Protein AF-A0A0F8XPA6-F1 (afdb_monomer_lite)

Organism: NCBI:txid412755

Secondary structure (DSSP, 8-state):
------------EEEEPTTS-EEEE--PPTT--HHHHHHHTT----SEEEE----SS---GGGHHHHHHIIIIIIHHHHHHHTEEEE----SSHHHHHHHHHHHHHHTT--

Foldseek 3Di:
DDPPPPPQPQPWDWDQDPVRDIAIDGDGPPPPDVVVVCVVRVNDDAPEEAEDDDDQDDDDPVCLVVLLCCLQPPVLVVCVVGSYYYDYPPDCGDSNVSNVVSNVVNPPPDD

pLDDT: mean 85.31, std 16.7, range [32.28, 95.81]

InterPro domains:
  IPR041482 LSDAT, prokaryote [PF18171] (48-101)

Structure (mmCIF, N/CA/C/O backbone):
data_AF-A0A0F8XPA6-F1
#
_entry.id   AF-A0A0F8XPA6-F1
#
loop_
_atom_site.group_PDB
_atom_site.id
_atom_site.type_symbol
_atom_site.label_atom_id
_atom_site.label_alt_id
_atom_site.label_comp_id
_atom_site.label_asym_id
_atom_site.label_entity_id
_atom_site.label_seq_id
_atom_site.pdbx_PDB_ins_code
_atom_site.Cartn_x
_atom_site.Cartn_y
_atom_site.Cartn_z
_atom_site.occupancy
_atom_site.B_iso_or_equiv
_atom_site.auth_seq_id
_atom_site.auth_comp_id
_atom_site.auth_asym_id
_atom_site.auth_atom_id
_atom_site.pdbx_PDB_model_num
ATOM 1 N N . MET A 1 1 ? 5.649 -26.565 -27.516 1.00 38.09 1 MET A N 1
ATOM 2 C CA . MET A 1 1 ? 6.647 -25.493 -27.340 1.00 38.09 1 MET A CA 1
ATOM 3 C C . MET A 1 1 ? 6.609 -25.105 -25.876 1.00 38.09 1 MET A C 1
ATOM 5 O O . MET A 1 1 ? 5.741 -24.343 -25.472 1.00 38.09 1 MET A O 1
ATOM 9 N N . GLU A 1 2 ? 7.442 -25.759 -25.072 1.00 32.28 2 GLU A N 1
ATOM 10 C CA . GLU A 1 2 ? 7.604 -25.443 -23.654 1.00 32.28 2 GLU A CA 1
ATOM 11 C C . GLU A 1 2 ? 8.263 -24.070 -23.551 1.00 32.28 2 GLU A C 1
ATOM 13 O O . GLU A 1 2 ? 9.387 -23.874 -24.010 1.00 32.28 2 GLU A O 1
ATOM 18 N N . ILE A 1 3 ? 7.537 -23.097 -23.003 1.00 34.44 3 ILE A N 1
ATOM 19 C CA . ILE A 1 3 ? 8.136 -21.823 -22.623 1.00 34.44 3 ILE A CA 1
ATOM 20 C C . ILE A 1 3 ? 8.861 -22.101 -21.316 1.00 34.44 3 ILE A C 1
ATOM 22 O O . ILE A 1 3 ? 8.253 -22.155 -20.248 1.00 34.44 3 ILE A O 1
ATOM 26 N N . GLN A 1 4 ? 10.163 -22.328 -21.426 1.00 33.44 4 GLN A N 1
ATOM 27 C CA . GLN A 1 4 ? 11.055 -22.376 -20.287 1.00 33.44 4 GLN A CA 1
ATOM 28 C C . GLN A 1 4 ? 11.044 -20.984 -19.652 1.00 33.44 4 GLN A C 1
ATOM 30 O O . GLN A 1 4 ? 11.646 -20.042 -20.167 1.00 33.44 4 GLN A O 1
ATOM 35 N N . LEU A 1 5 ? 10.270 -20.838 -18.575 1.00 44.59 5 LEU A N 1
ATOM 36 C CA . LEU A 1 5 ? 10.316 -19.674 -17.702 1.00 44.59 5 LEU A CA 1
ATOM 37 C C . LEU A 1 5 ? 11.714 -19.679 -17.092 1.00 44.59 5 LEU A C 1
ATOM 39 O O . LEU A 1 5 ? 11.980 -20.420 -16.149 1.00 44.59 5 LEU A O 1
ATOM 43 N N . ALA A 1 6 ? 12.626 -18.932 -17.711 1.00 38.62 6 ALA A N 1
ATOM 44 C CA . ALA A 1 6 ? 13.942 -18.678 -17.162 1.00 38.62 6 ALA A CA 1
ATOM 45 C C . ALA A 1 6 ? 13.786 -18.250 -15.699 1.00 38.62 6 ALA A C 1
ATOM 47 O O . ALA A 1 6 ? 12.837 -17.533 -15.369 1.00 38.62 6 ALA A O 1
ATOM 48 N N . ASP A 1 7 ? 14.710 -18.688 -14.843 1.00 45.22 7 ASP A N 1
ATOM 49 C CA . ASP A 1 7 ? 14.837 -18.212 -13.470 1.00 45.22 7 ASP A CA 1
ATOM 50 C C . ASP A 1 7 ? 14.935 -16.683 -13.480 1.00 45.22 7 ASP A C 1
ATOM 52 O O . ASP A 1 7 ? 16.006 -16.086 -13.614 1.00 45.22 7 ASP A O 1
ATOM 56 N N . HIS A 1 8 ? 13.787 -16.017 -13.372 1.00 49.16 8 HIS A N 1
ATOM 57 C CA . HIS A 1 8 ? 13.697 -14.576 -13.253 1.00 49.16 8 HIS A CA 1
ATOM 58 C C . HIS A 1 8 ? 14.040 -14.221 -11.813 1.00 49.16 8 HIS A C 1
ATOM 60 O O . HIS A 1 8 ? 13.186 -13.779 -11.045 1.00 49.16 8 HIS A O 1
ATOM 66 N N . ASN A 1 9 ? 15.312 -14.389 -11.450 1.00 50.00 9 ASN A N 1
ATOM 67 C CA . ASN A 1 9 ? 15.882 -13.835 -10.232 1.00 50.00 9 ASN A CA 1
ATOM 68 C C . ASN A 1 9 ? 15.994 -12.303 -10.379 1.00 50.00 9 ASN A C 1
ATOM 70 O O . ASN A 1 9 ? 17.071 -11.716 -10.418 1.00 50.00 9 ASN A O 1
ATOM 74 N N . SER A 1 10 ? 14.841 -11.649 -10.525 1.00 55.81 10 SER A N 1
ATOM 75 C CA . SER A 1 10 ? 14.671 -10.220 -10.308 1.00 55.81 10 SER A CA 1
ATOM 76 C C . SER A 1 10 ? 14.716 -10.056 -8.797 1.00 55.81 10 SER A C 1
ATOM 78 O O . SER A 1 10 ? 13.789 -10.482 -8.121 1.00 55.81 10 SER A O 1
ATOM 80 N N . MET A 1 11 ? 15.838 -9.562 -8.275 1.00 70.62 11 MET A N 1
ATOM 81 C CA . MET A 1 11 ? 16.235 -9.588 -6.859 1.00 70.62 11 MET A CA 1
ATOM 82 C C . MET A 1 11 ? 15.115 -9.153 -5.893 1.00 70.62 11 MET A C 1
ATOM 84 O O . MET A 1 11 ? 15.052 -7.987 -5.498 1.00 70.62 11 MET A O 1
ATOM 88 N N . LYS A 1 12 ? 14.247 -10.088 -5.488 1.00 88.25 12 LYS A N 1
ATOM 89 C CA . LYS A 1 12 ? 13.270 -9.885 -4.419 1.00 88.25 12 LYS A CA 1
ATOM 90 C C . LYS A 1 12 ? 14.048 -9.648 -3.133 1.00 88.25 12 LYS A C 1
ATOM 92 O O . LYS A 1 12 ? 14.878 -10.466 -2.739 1.00 88.25 12 LYS A O 1
ATOM 97 N N . LYS A 1 13 ? 13.801 -8.519 -2.482 1.00 93.31 13 LYS A N 1
ATOM 98 C CA . LYS A 1 13 ? 14.424 -8.153 -1.209 1.00 93.31 13 LYS A CA 1
ATOM 99 C C . LYS A 1 13 ? 13.353 -8.015 -0.147 1.00 93.31 13 LYS A C 1
ATOM 101 O O . LYS A 1 13 ? 12.263 -7.527 -0.423 1.00 93.31 13 LYS A O 1
ATOM 106 N N . ASN A 1 14 ? 13.690 -8.400 1.075 1.00 94.69 14 ASN A N 1
ATOM 107 C CA . ASN A 1 14 ? 12.861 -8.099 2.230 1.00 94.69 14 ASN A CA 1
ATOM 108 C C . ASN A 1 14 ? 13.365 -6.811 2.879 1.00 94.69 14 ASN A C 1
ATOM 110 O O . ASN A 1 14 ? 14.561 -6.669 3.133 1.00 94.69 14 ASN A O 1
ATOM 114 N N . ILE A 1 15 ? 12.448 -5.896 3.160 1.00 95.06 15 ILE A N 1
ATOM 115 C CA . ILE A 1 15 ? 12.687 -4.707 3.974 1.00 95.06 15 ILE A CA 1
ATOM 116 C C . ILE A 1 15 ? 12.189 -5.035 5.379 1.00 95.06 15 ILE A C 1
ATOM 118 O O . ILE A 1 15 ? 11.039 -5.439 5.538 1.00 95.06 15 ILE A O 1
ATOM 122 N N . LEU A 1 16 ? 13.054 -4.893 6.382 1.00 95.81 16 LEU A N 1
ATOM 123 C CA . LEU A 1 16 ? 12.686 -4.971 7.795 1.00 95.81 16 LEU A CA 1
ATOM 124 C C . LEU A 1 16 ? 12.653 -3.551 8.355 1.00 95.81 16 LEU A C 1
ATOM 126 O O . LEU A 1 16 ? 13.653 -2.837 8.292 1.00 95.81 16 LEU A O 1
ATOM 130 N N . PHE A 1 17 ? 11.509 -3.149 8.893 1.00 92.31 17 PHE A N 1
ATOM 131 C CA . PHE A 1 17 ? 11.346 -1.858 9.548 1.00 92.31 17 PHE A CA 1
ATOM 132 C C . PHE A 1 17 ? 11.731 -1.948 11.027 1.00 92.31 17 PHE A C 1
ATOM 134 O O . PHE A 1 17 ? 11.707 -3.020 11.633 1.00 92.31 17 PHE A O 1
ATOM 141 N N . SER A 1 18 ? 12.062 -0.806 11.634 1.00 93.19 18 SER A N 1
ATOM 142 C CA . SER A 1 18 ? 12.458 -0.721 13.049 1.00 93.19 18 SER A CA 1
ATOM 143 C C . SER A 1 18 ? 11.370 -1.184 14.025 1.00 93.19 18 SER A C 1
ATOM 145 O O . SER A 1 18 ? 11.687 -1.596 15.135 1.00 93.19 18 SER A O 1
ATOM 147 N N . ASN A 1 19 ? 10.100 -1.161 13.611 1.00 87.00 19 ASN A N 1
ATOM 148 C CA . ASN A 1 19 ? 8.960 -1.679 14.373 1.00 87.00 19 ASN A CA 1
ATOM 149 C C . ASN A 1 19 ? 8.717 -3.189 14.174 1.00 87.00 19 ASN A C 1
ATOM 151 O O . ASN A 1 19 ? 7.695 -3.701 14.615 1.00 87.00 19 ASN A O 1
ATOM 155 N N . GLY A 1 20 ? 9.618 -3.900 13.489 1.00 92.12 20 GLY A N 1
ATOM 156 C CA . GLY A 1 20 ? 9.515 -5.339 13.237 1.00 92.12 20 GLY A CA 1
ATOM 157 C C . GLY A 1 20 ? 8.641 -5.724 12.039 1.00 92.12 20 GLY A C 1
ATOM 158 O O . GLY A 1 20 ? 8.690 -6.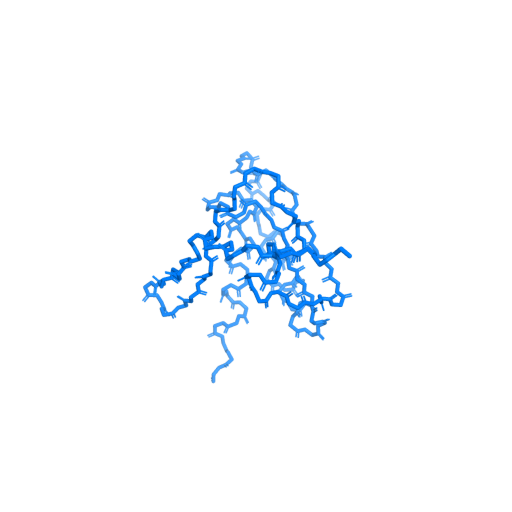879 11.610 1.00 92.12 20 GLY A O 1
ATOM 159 N N . ASN A 1 21 ? 7.898 -4.782 11.447 1.00 91.12 21 ASN A N 1
ATOM 160 C CA . ASN A 1 21 ? 7.128 -5.044 10.232 1.00 91.12 21 ASN A CA 1
ATOM 161 C C . ASN A 1 21 ? 8.052 -5.330 9.046 1.00 91.12 21 ASN A C 1
ATOM 163 O O . ASN A 1 21 ? 9.206 -4.893 8.998 1.00 91.12 21 ASN A O 1
ATOM 167 N N . ARG A 1 22 ? 7.532 -6.064 8.060 1.00 94.62 22 ARG A N 1
ATOM 168 C CA . ARG A 1 22 ? 8.290 -6.499 6.884 1.00 94.62 22 ARG A CA 1
ATOM 169 C C . ARG A 1 22 ? 7.549 -6.130 5.607 1.00 94.62 22 ARG A C 1
ATOM 171 O O . ARG A 1 22 ? 6.326 -6.195 5.566 1.00 94.62 22 ARG A O 1
ATOM 178 N N . ALA A 1 23 ? 8.297 -5.790 4.567 1.00 94.62 23 ALA A N 1
ATOM 179 C CA . ALA A 1 23 ? 7.776 -5.604 3.216 1.00 94.62 23 ALA A CA 1
ATOM 180 C C . ALA A 1 23 ? 8.653 -6.330 2.194 1.00 94.62 23 ALA A C 1
ATOM 182 O O . ALA A 1 23 ? 9.824 -6.616 2.454 1.00 94.62 23 ALA A O 1
ATOM 183 N N . GLN A 1 24 ? 8.085 -6.608 1.024 1.00 95.44 24 GLN A N 1
ATOM 184 C CA . GLN A 1 24 ? 8.804 -7.167 -0.115 1.00 95.44 24 GLN A CA 1
ATOM 185 C C . GLN A 1 24 ? 9.051 -6.069 -1.154 1.00 95.44 24 GLN A C 1
ATOM 187 O O . GLN A 1 24 ? 8.151 -5.308 -1.498 1.00 95.44 24 GLN A O 1
ATOM 192 N N . LEU A 1 25 ? 10.279 -5.997 -1.658 1.00 94.56 25 LEU A N 1
ATOM 193 C CA . LEU A 1 25 ? 10.694 -5.128 -2.751 1.00 94.56 25 LEU A CA 1
ATOM 194 C C . LEU A 1 25 ? 11.061 -5.997 -3.949 1.00 94.56 25 LEU A C 1
ATOM 196 O O . LEU A 1 25 ? 11.910 -6.880 -3.837 1.00 94.56 25 LEU A O 1
ATOM 200 N N . LEU A 1 26 ? 10.465 -5.701 -5.099 1.00 94.25 26 LEU A N 1
ATOM 201 C CA . LEU A 1 26 ? 10.795 -6.328 -6.370 1.00 94.25 26 LEU A CA 1
ATOM 202 C C . LEU A 1 26 ? 11.085 -5.238 -7.402 1.00 94.25 26 LEU A C 1
ATOM 204 O O . LEU A 1 26 ? 10.293 -4.315 -7.576 1.00 94.25 26 LEU A O 1
ATOM 208 N N . THR A 1 27 ? 12.215 -5.351 -8.096 1.00 94.38 27 THR A N 1
ATOM 209 C CA . THR A 1 27 ? 12.579 -4.470 -9.215 1.00 94.38 27 THR A CA 1
ATOM 210 C C . THR A 1 27 ? 12.637 -5.314 -10.487 1.00 94.38 27 THR A C 1
ATOM 212 O O . THR A 1 27 ? 13.698 -5.851 -10.812 1.00 94.38 27 THR A O 1
ATOM 215 N N . PRO A 1 28 ? 11.496 -5.523 -11.165 1.00 92.19 28 PRO A N 1
ATOM 216 C CA . PRO A 1 28 ? 11.448 -6.356 -12.357 1.00 92.19 28 PRO A CA 1
ATOM 217 C C . PRO A 1 28 ? 12.077 -5.626 -13.558 1.00 92.19 28 PRO A C 1
ATOM 219 O O . PRO A 1 28 ? 11.888 -4.414 -13.703 1.00 92.19 28 PRO A O 1
ATOM 222 N N . PRO A 1 29 ? 12.794 -6.331 -14.452 1.00 91.75 29 PRO A N 1
ATOM 223 C CA . PRO A 1 29 ? 13.212 -5.784 -15.737 1.00 91.75 29 PRO A CA 1
ATOM 224 C C . PRO A 1 29 ? 12.031 -5.251 -16.554 1.00 91.75 29 PRO A C 1
ATOM 226 O O . PRO A 1 29 ? 10.896 -5.728 -16.430 1.00 91.75 29 PRO A O 1
ATOM 229 N N . TYR A 1 30 ? 12.305 -4.298 -17.445 1.00 92.25 30 TYR A N 1
ATOM 230 C CA . TYR A 1 30 ? 11.302 -3.816 -18.390 1.00 92.25 30 TYR A CA 1
ATOM 231 C C . TYR A 1 30 ? 10.737 -4.976 -19.224 1.00 92.25 30 TYR A C 1
ATOM 233 O O . TYR A 1 30 ? 11.473 -5.868 -19.642 1.00 92.25 30 TYR A O 1
ATOM 241 N N . GLY A 1 31 ? 9.423 -4.968 -19.456 1.00 93.75 31 GLY A N 1
ATOM 242 C CA . GLY A 1 31 ? 8.734 -6.027 -20.198 1.00 93.75 31 GLY A CA 1
ATOM 243 C C . GLY A 1 31 ? 8.430 -7.294 -19.391 1.00 93.75 31 GLY A C 1
ATOM 244 O O . GLY A 1 31 ? 7.825 -8.213 -19.940 1.00 93.75 31 GLY A O 1
ATOM 245 N N . THR A 1 32 ? 8.787 -7.358 -18.100 1.00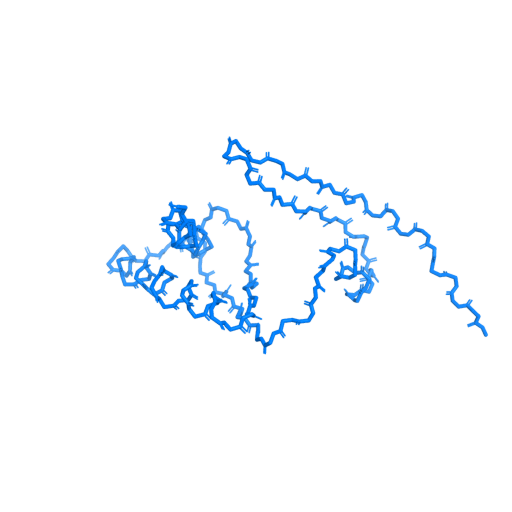 94.62 32 THR A N 1
ATOM 246 C CA . THR A 1 32 ? 8.382 -8.481 -17.237 1.00 94.62 32 THR A CA 1
ATOM 247 C C . THR A 1 32 ? 6.851 -8.575 -17.184 1.00 94.62 32 THR A C 1
ATOM 249 O O . THR A 1 32 ? 6.197 -7.585 -16.841 1.00 94.62 32 THR A O 1
ATOM 252 N N . PRO A 1 33 ? 6.248 -9.742 -17.481 1.00 94.69 33 PRO A N 1
ATOM 253 C CA . PRO A 1 33 ? 4.801 -9.908 -17.405 1.00 94.69 33 PRO A CA 1
ATOM 254 C C . PRO A 1 33 ? 4.268 -9.646 -15.992 1.00 94.69 33 PRO A C 1
ATOM 256 O O . PRO A 1 33 ? 4.796 -10.179 -15.016 1.00 94.69 33 PRO A O 1
ATOM 259 N N . VAL A 1 34 ? 3.167 -8.898 -15.874 1.00 91.25 34 VAL A N 1
ATOM 260 C CA . VAL A 1 34 ? 2.547 -8.561 -14.575 1.00 91.25 34 VAL A CA 1
ATOM 261 C C . VAL A 1 34 ? 2.215 -9.810 -13.754 1.00 91.25 34 VAL A C 1
ATOM 263 O O . VAL A 1 34 ? 2.438 -9.831 -12.549 1.00 91.25 34 VAL A O 1
ATOM 266 N N . VAL A 1 35 ? 1.764 -10.890 -14.398 1.00 91.38 35 VAL A N 1
ATOM 267 C CA . VAL A 1 35 ? 1.479 -12.162 -13.712 1.00 91.38 35 VAL A CA 1
ATOM 268 C C . VAL A 1 35 ? 2.722 -12.772 -13.051 1.00 91.38 35 VAL A C 1
ATOM 270 O O . VAL A 1 35 ? 2.624 -13.337 -11.964 1.00 91.38 35 VAL A O 1
ATOM 273 N N . ALA A 1 36 ? 3.903 -12.612 -13.656 1.00 91.81 36 ALA A N 1
ATOM 274 C CA . ALA A 1 36 ? 5.159 -13.063 -13.066 1.00 91.81 36 ALA A CA 1
ATOM 275 C C . ALA A 1 36 ? 5.570 -12.175 -11.880 1.00 91.81 36 ALA A C 1
ATOM 277 O O . ALA A 1 36 ? 6.072 -12.685 -10.883 1.00 91.81 36 ALA A O 1
ATOM 278 N N . ILE A 1 37 ? 5.303 -10.865 -11.954 1.00 93.44 37 ILE A N 1
ATOM 279 C CA . ILE A 1 37 ? 5.529 -9.915 -10.852 1.00 93.44 37 ILE A CA 1
ATOM 280 C C . ILE A 1 37 ? 4.657 -10.283 -9.644 1.00 93.44 37 ILE A C 1
ATOM 282 O O . ILE A 1 37 ? 5.181 -10.436 -8.543 1.00 93.44 37 ILE A O 1
ATOM 286 N N . LEU A 1 38 ? 3.349 -10.477 -9.851 1.00 92.44 38 LEU A N 1
ATOM 287 C CA . LEU A 1 38 ? 2.405 -10.834 -8.784 1.00 92.44 38 LEU A CA 1
ATOM 288 C C . LEU A 1 38 ? 2.762 -12.171 -8.129 1.00 92.44 38 LEU A C 1
ATOM 290 O O . LEU A 1 38 ? 2.799 -12.259 -6.904 1.00 92.44 38 LEU A O 1
ATOM 294 N N . LYS A 1 39 ? 3.107 -13.182 -8.940 1.00 91.88 39 LYS A N 1
ATOM 295 C CA . LYS A 1 39 ? 3.555 -14.489 -8.443 1.00 91.88 39 LYS A CA 1
ATOM 296 C C . LYS A 1 39 ? 4.827 -14.372 -7.601 1.00 91.88 39 LYS A C 1
ATOM 298 O O . LYS A 1 39 ? 4.909 -14.984 -6.547 1.00 91.88 39 LYS A O 1
ATOM 303 N N . SER A 1 40 ? 5.800 -13.570 -8.035 1.00 93.12 40 SER A N 1
ATOM 304 C CA . SER A 1 40 ? 7.039 -13.345 -7.280 1.00 93.12 40 SER A CA 1
ATOM 305 C C . SER A 1 40 ? 6.819 -12.596 -5.963 1.00 93.12 40 SER A C 1
ATOM 307 O O . SER A 1 40 ? 7.601 -12.776 -5.032 1.00 93.12 40 SER A O 1
ATOM 309 N N . LEU A 1 41 ? 5.783 -11.761 -5.867 1.00 93.56 41 LEU A N 1
ATOM 310 C CA . LEU A 1 41 ? 5.401 -11.037 -4.648 1.00 93.56 41 LEU A CA 1
ATOM 311 C C . LEU A 1 41 ? 4.465 -11.838 -3.727 1.00 93.56 41 LEU A C 1
ATOM 313 O O . LEU A 1 41 ? 3.997 -11.294 -2.735 1.00 93.56 41 LEU A O 1
ATOM 317 N N . ASP A 1 42 ? 4.176 -13.104 -4.046 1.00 93.06 42 ASP A N 1
ATOM 318 C CA . ASP A 1 42 ? 3.221 -13.940 -3.303 1.00 93.06 42 ASP A CA 1
ATOM 319 C C . ASP A 1 42 ? 1.846 -13.257 -3.121 1.00 93.06 42 ASP A C 1
ATOM 321 O O . ASP A 1 42 ? 1.163 -13.450 -2.117 1.00 93.06 42 ASP A O 1
ATOM 325 N N . ILE A 1 43 ? 1.443 -12.418 -4.085 1.00 91.50 43 ILE A N 1
ATOM 326 C CA . ILE A 1 43 ? 0.166 -11.705 -4.035 1.00 91.50 43 ILE A CA 1
ATOM 327 C C . ILE A 1 43 ? -0.936 -12.630 -4.548 1.00 91.50 43 ILE A C 1
ATOM 329 O O . ILE A 1 43 ? -1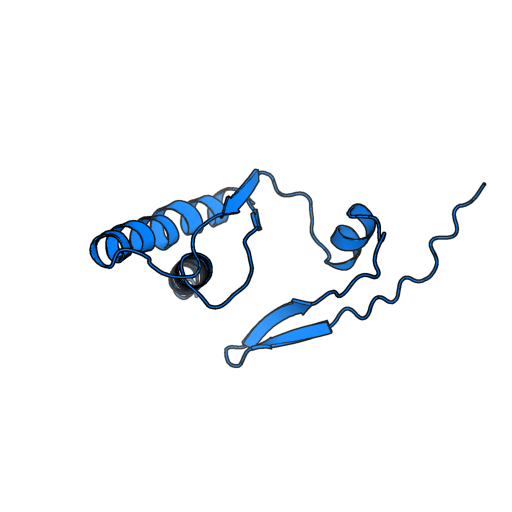.029 -12.913 -5.746 1.00 91.50 43 ILE A O 1
ATOM 333 N N . GLU A 1 44 ? -1.789 -13.078 -3.630 1.00 88.44 44 GLU A N 1
ATOM 334 C CA . GLU A 1 44 ? -3.024 -13.788 -3.955 1.00 88.44 44 GLU A CA 1
ATOM 335 C C . GLU A 1 44 ? -4.071 -12.851 -4.572 1.00 88.44 44 GLU A C 1
ATOM 337 O O . GLU A 1 44 ? -4.003 -11.627 -4.441 1.00 88.44 44 GLU A O 1
ATOM 342 N N . GLN A 1 45 ? -5.069 -13.425 -5.248 1.00 90.50 45 GLN A N 1
ATOM 343 C CA . GLN A 1 45 ? -6.150 -12.651 -5.850 1.00 90.50 45 GLN A CA 1
ATOM 344 C C . GLN A 1 45 ? -7.044 -12.032 -4.757 1.00 90.50 45 GLN A C 1
ATOM 346 O O . GLN A 1 45 ? -7.738 -12.774 -4.054 1.00 90.50 45 GLN A O 1
ATOM 351 N N . PRO A 1 46 ? -7.087 -10.693 -4.613 1.00 91.69 46 PRO A N 1
ATOM 352 C CA . PRO A 1 46 ? -7.944 -10.061 -3.618 1.00 91.69 46 PRO A CA 1
ATOM 353 C C . PRO A 1 46 ? -9.412 -10.109 -4.060 1.00 91.69 46 PRO A C 1
ATOM 355 O O . PRO A 1 46 ? -9.715 -10.122 -5.257 1.00 91.69 46 PRO A O 1
ATOM 358 N N . LYS A 1 47 ? -10.347 -10.071 -3.102 1.00 93.69 47 LYS A N 1
ATOM 359 C CA . LYS A 1 47 ? -11.792 -9.997 -3.409 1.00 93.69 47 LYS A CA 1
ATOM 360 C C . LYS A 1 47 ? -12.202 -8.634 -3.970 1.00 93.69 47 LYS A C 1
ATOM 362 O O . LYS A 1 47 ? -13.191 -8.537 -4.691 1.00 93.69 47 LYS A O 1
ATOM 367 N N . ALA A 1 48 ? -11.443 -7.594 -3.636 1.00 93.75 48 ALA A N 1
ATOM 368 C CA . ALA A 1 48 ? -11.608 -6.245 -4.153 1.00 93.75 48 ALA A CA 1
ATOM 369 C C . ALA A 1 48 ? -10.258 -5.521 -4.195 1.00 93.75 48 ALA A C 1
ATOM 371 O O . ALA A 1 48 ? -9.395 -5.748 -3.347 1.00 93.75 48 ALA A O 1
ATOM 372 N N . LEU A 1 49 ? -10.097 -4.619 -5.163 1.00 93.56 49 LEU A N 1
ATOM 373 C CA . LEU A 1 49 ? -8.935 -3.740 -5.272 1.00 93.56 49 LEU A CA 1
ATOM 374 C C . LEU A 1 49 ? -9.381 -2.287 -5.101 1.00 93.56 49 LEU A C 1
ATOM 376 O O . LEU A 1 49 ? -10.232 -1.802 -5.847 1.00 93.56 49 LEU A O 1
ATOM 380 N N . ILE A 1 50 ? -8.783 -1.594 -4.138 1.00 93.81 50 ILE A N 1
ATOM 381 C CA . ILE A 1 50 ? -8.951 -0.160 -3.916 1.00 93.81 50 ILE A CA 1
ATOM 382 C C . ILE A 1 50 ? -7.695 0.528 -4.441 1.00 93.81 50 ILE A C 1
ATOM 384 O O . ILE A 1 50 ? -6.610 0.361 -3.887 1.00 93.81 50 ILE A O 1
ATOM 388 N N . VAL A 1 51 ? -7.836 1.314 -5.506 1.00 95.31 51 VAL A N 1
ATOM 389 C CA . VAL A 1 51 ? -6.731 2.123 -6.032 1.00 95.31 51 VAL A CA 1
ATOM 390 C C . VAL A 1 51 ? -6.847 3.533 -5.471 1.00 95.31 51 VAL A C 1
ATOM 392 O O . VAL A 1 51 ? -7.823 4.236 -5.740 1.00 95.31 51 VAL A O 1
ATOM 395 N N . LEU A 1 52 ? -5.857 3.949 -4.685 1.00 94.00 52 LEU A N 1
ATOM 396 C CA . LEU A 1 52 ? -5.810 5.278 -4.091 1.00 94.00 52 LEU A CA 1
ATOM 397 C C . LEU A 1 52 ? -4.922 6.194 -4.933 1.00 94.00 52 LEU A C 1
ATOM 399 O O . LEU A 1 52 ? -3.702 6.050 -4.972 1.00 94.00 52 LEU A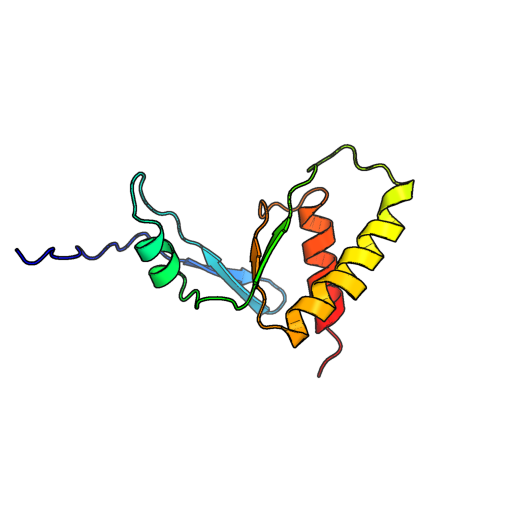 O 1
ATOM 403 N N . VAL A 1 53 ? -5.555 7.168 -5.585 1.00 92.31 53 VAL A N 1
ATOM 404 C CA . VAL A 1 53 ? -4.878 8.193 -6.386 1.00 92.31 53 VAL A CA 1
ATOM 405 C C . VAL A 1 53 ? -5.126 9.554 -5.753 1.00 92.31 53 VAL A C 1
ATOM 407 O O . VAL A 1 53 ? -6.266 9.921 -5.471 1.00 92.31 53 VAL A O 1
ATOM 410 N N . GLY A 1 54 ? -4.063 10.320 -5.530 1.00 88.50 54 GLY A N 1
ATOM 411 C CA . GLY A 1 54 ? -4.160 11.630 -4.903 1.00 88.50 54 GLY A CA 1
ATOM 412 C C . GLY A 1 54 ? -2.863 12.423 -4.978 1.00 88.50 54 GLY A C 1
ATOM 413 O O . GLY A 1 54 ? -1.856 11.961 -5.510 1.00 88.50 54 GLY A O 1
ATOM 414 N N . GLY A 1 55 ? -2.906 13.646 -4.455 1.00 88.94 55 GLY A N 1
ATOM 415 C CA . GLY A 1 55 ? -1.748 14.532 -4.430 1.00 88.94 55 GLY A CA 1
ATOM 416 C C . GLY A 1 55 ? -0.701 14.109 -3.396 1.00 88.94 55 GLY A C 1
ATOM 417 O O . GLY A 1 55 ? -1.036 13.696 -2.284 1.00 88.94 55 GLY A O 1
ATOM 418 N N . ALA A 1 56 ? 0.573 14.285 -3.752 1.00 83.56 56 ALA A N 1
ATOM 419 C CA . ALA A 1 56 ? 1.710 14.153 -2.836 1.00 83.56 56 ALA A CA 1
ATOM 420 C C . ALA A 1 56 ? 1.994 15.449 -2.044 1.00 83.56 56 ALA A C 1
ATOM 422 O O . ALA A 1 56 ? 2.724 15.430 -1.058 1.00 83.56 56 ALA A O 1
ATOM 423 N N . SER A 1 57 ? 1.419 16.580 -2.461 1.00 86.62 57 SER A N 1
ATOM 424 C CA . SER A 1 57 ? 1.591 17.896 -1.839 1.00 86.62 57 SER A CA 1
ATOM 425 C C . SER A 1 57 ? 0.340 18.762 -2.031 1.00 86.62 57 SER A C 1
ATOM 427 O O . SER A 1 57 ? -0.605 18.362 -2.713 1.00 86.62 57 SER A O 1
ATOM 429 N N . GLY A 1 58 ? 0.314 19.942 -1.400 1.00 83.94 58 GLY A N 1
ATOM 430 C CA . GLY A 1 58 ? -0.758 20.927 -1.595 1.00 83.94 58 GLY A CA 1
ATOM 431 C C . GLY A 1 58 ? -2.118 20.510 -1.029 1.00 83.94 58 GLY A C 1
ATOM 432 O O . GLY A 1 58 ? -3.145 21.062 -1.418 1.00 83.94 58 GLY A O 1
ATOM 433 N N . LEU A 1 59 ? -2.145 19.532 -0.119 1.00 84.81 59 LEU A N 1
ATOM 434 C CA . LEU A 1 59 ? -3.380 19.108 0.523 1.00 84.81 59 LEU A CA 1
ATOM 435 C C . LEU A 1 59 ? -3.874 20.216 1.457 1.00 84.81 59 LEU A C 1
ATOM 437 O O . LEU A 1 59 ? -3.154 20.641 2.357 1.00 84.81 59 LEU A O 1
ATOM 441 N N . ASN A 1 60 ? -5.111 20.666 1.266 1.00 89.00 60 ASN A N 1
ATOM 442 C CA . ASN A 1 60 ? -5.705 21.668 2.141 1.00 89.00 60 ASN A CA 1
ATOM 443 C C . ASN A 1 60 ? -5.789 21.129 3.582 1.00 89.00 60 ASN A C 1
ATOM 445 O O . ASN A 1 60 ? -6.452 20.120 3.833 1.00 89.00 60 ASN A O 1
ATOM 449 N N . GLU A 1 61 ? -5.158 21.828 4.529 1.00 90.31 61 GLU A N 1
ATOM 450 C CA . GLU A 1 61 ? -5.114 21.457 5.950 1.00 90.31 61 GLU A CA 1
ATOM 451 C C . GLU A 1 61 ? -6.507 21.222 6.549 1.00 90.31 61 GLU A C 1
ATOM 453 O O . GLU A 1 61 ? -6.700 20.299 7.338 1.00 90.31 61 GLU A O 1
ATOM 458 N N . SER A 1 62 ? -7.515 21.984 6.111 1.00 94.12 62 SER A N 1
ATOM 459 C CA . SER A 1 62 ? -8.899 21.822 6.581 1.00 94.12 62 SER A CA 1
ATOM 460 C C . SER A 1 62 ? -9.528 20.476 6.193 1.00 94.12 62 SER A C 1
ATOM 462 O O . SER A 1 62 ? -10.458 20.009 6.854 1.00 94.12 62 SER A O 1
ATOM 464 N N . LEU A 1 63 ? -9.015 19.812 5.150 1.00 90.19 63 LEU A N 1
ATOM 465 C CA . LEU A 1 63 ? -9.485 18.497 4.709 1.00 90.19 63 LEU A CA 1
ATOM 466 C C . LEU A 1 63 ? -8.787 17.348 5.438 1.00 90.19 63 LEU A C 1
ATOM 468 O O . LEU A 1 63 ? -9.356 16.253 5.511 1.00 90.19 63 LEU A O 1
ATOM 472 N N . LYS A 1 64 ? -7.603 17.578 6.021 1.00 91.25 64 LYS A N 1
ATOM 473 C CA . LYS A 1 64 ? -6.811 16.518 6.661 1.00 91.25 64 LYS A CA 1
ATOM 474 C C . LYS A 1 64 ? -7.580 15.742 7.732 1.00 91.25 64 LYS A C 1
ATOM 476 O O . LYS A 1 64 ? -7.552 14.514 7.675 1.00 91.25 64 LYS A O 1
ATOM 481 N N . PRO A 1 65 ? -8.345 16.368 8.651 1.00 93.88 65 PRO A N 1
ATOM 482 C CA . PRO A 1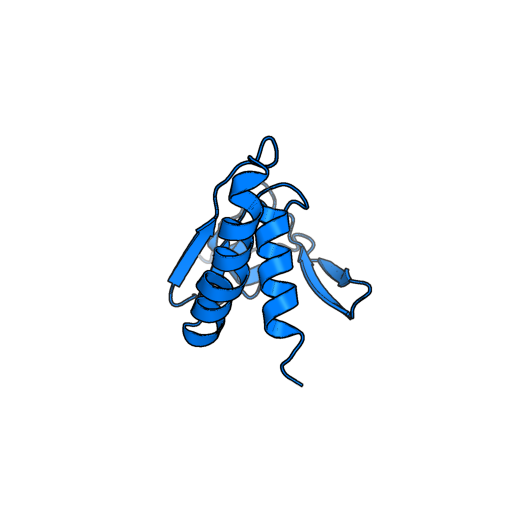 65 ? -9.100 15.614 9.653 1.00 93.88 65 PRO A CA 1
ATOM 483 C C . PRO A 1 65 ? -10.173 14.701 9.046 1.00 93.88 65 PRO A C 1
ATOM 485 O O . PRO A 1 65 ? -10.446 13.624 9.579 1.00 93.88 65 PRO A O 1
ATOM 488 N N . ARG A 1 66 ? -10.798 15.117 7.933 1.00 94.00 66 ARG A N 1
ATOM 489 C CA . ARG A 1 66 ? -11.818 14.314 7.238 1.00 94.00 66 ARG A CA 1
ATOM 490 C C . ARG A 1 66 ? -11.181 13.126 6.526 1.00 94.00 66 ARG A C 1
ATOM 492 O O . ARG A 1 66 ? -11.687 12.017 6.662 1.00 94.00 66 ARG A O 1
ATOM 499 N N . LEU A 1 67 ? -10.065 13.350 5.835 1.00 93.50 67 LEU A N 1
ATOM 500 C CA . LEU A 1 67 ? -9.308 12.293 5.163 1.00 93.50 67 LEU A CA 1
ATOM 501 C C . LEU A 1 67 ? -8.711 11.302 6.164 1.00 93.50 67 LEU A C 1
ATOM 503 O O . LEU A 1 67 ? -8.837 10.101 5.966 1.00 93.50 67 LEU A O 1
ATOM 507 N N . ASN A 1 68 ? -8.182 11.778 7.293 1.00 93.06 68 ASN A N 1
ATOM 508 C CA . ASN A 1 68 ? -7.689 10.900 8.351 1.00 93.06 68 ASN A CA 1
ATOM 509 C C . ASN A 1 68 ? -8.790 9.958 8.867 1.00 93.06 68 ASN A C 1
ATOM 511 O O . ASN A 1 68 ? -8.571 8.757 9.005 1.00 93.06 68 ASN A O 1
ATOM 515 N N . ARG A 1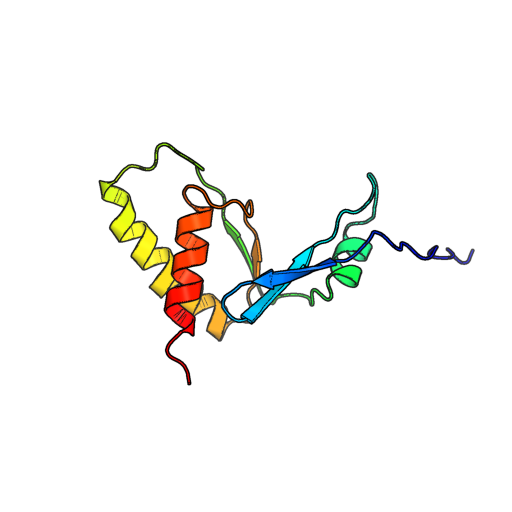 69 ? -10.007 10.475 9.099 1.00 93.94 69 ARG A N 1
ATOM 516 C CA . ARG A 1 69 ? -11.154 9.633 9.482 1.00 93.94 69 ARG A CA 1
ATOM 517 C C . ARG A 1 69 ? -11.563 8.663 8.376 1.00 93.94 69 ARG A C 1
ATOM 519 O O . ARG A 1 69 ? -11.868 7.518 8.688 1.00 93.94 69 ARG A O 1
ATOM 526 N N . LEU A 1 70 ? -11.570 9.101 7.117 1.00 94.38 70 LEU A N 1
ATOM 527 C CA . LEU A 1 70 ? -11.876 8.231 5.982 1.00 94.38 70 LEU A CA 1
ATOM 528 C C . LEU A 1 70 ? -10.888 7.061 5.899 1.00 94.38 70 LEU A C 1
ATOM 530 O O . LEU A 1 70 ? -11.319 5.921 5.776 1.00 94.38 70 LEU A O 1
ATOM 534 N N . PHE A 1 71 ? -9.587 7.324 6.012 1.00 95.19 71 PHE A N 1
ATOM 535 C CA . PHE A 1 71 ? -8.559 6.292 5.894 1.00 95.19 71 PHE A CA 1
ATOM 536 C C . PHE A 1 71 ? -8.533 5.346 7.096 1.00 95.19 71 PHE A C 1
ATOM 538 O O . PHE A 1 71 ? -8.546 4.135 6.901 1.00 95.19 71 PHE A O 1
ATOM 545 N N . SER A 1 72 ? -8.572 5.876 8.322 1.00 92.88 72 SER A N 1
ATOM 546 C CA . SER A 1 72 ? -8.518 5.053 9.543 1.00 92.88 72 SER A CA 1
ATOM 547 C C . SER A 1 72 ? -9.817 4.301 9.847 1.00 92.88 72 SER A C 1
ATOM 549 O O . SER A 1 72 ? -9.779 3.147 10.246 1.00 92.88 72 SER A O 1
ATOM 551 N N . ARG A 1 73 ? -10.991 4.919 9.673 1.00 90.00 73 ARG A N 1
ATOM 552 C CA . ARG A 1 73 ? -12.272 4.292 10.064 1.00 90.00 73 ARG A CA 1
ATOM 553 C C . ARG A 1 73 ? -13.070 3.742 8.897 1.00 90.00 73 ARG A C 1
ATOM 555 O O . ARG A 1 73 ? -13.844 2.817 9.088 1.00 90.00 73 ARG A O 1
ATOM 562 N N . GLY A 1 74 ? -12.925 4.335 7.716 1.00 91.50 74 GLY A N 1
ATOM 563 C CA . GLY A 1 74 ? -13.601 3.858 6.516 1.00 91.50 74 GLY A CA 1
ATOM 564 C C . GLY A 1 74 ? -12.798 2.745 5.860 1.00 91.50 74 GLY A C 1
ATOM 565 O O . GLY A 1 74 ? -13.173 1.579 5.917 1.00 91.50 74 GLY A O 1
ATOM 566 N N . ILE A 1 75 ? -11.673 3.118 5.251 1.00 93.12 75 ILE A N 1
ATOM 567 C CA . ILE A 1 75 ? -10.904 2.224 4.383 1.00 93.12 75 ILE A CA 1
ATOM 568 C C . ILE A 1 75 ? -10.229 1.103 5.179 1.00 93.12 75 ILE A C 1
ATOM 570 O O . ILE A 1 75 ? -10.426 -0.061 4.840 1.00 93.12 75 ILE A O 1
ATOM 574 N N . ALA A 1 76 ? -9.481 1.415 6.244 1.00 91.69 76 ALA A N 1
ATOM 575 C CA . ALA A 1 76 ? -8.758 0.393 7.008 1.00 91.69 76 ALA A CA 1
ATOM 576 C C . ALA A 1 76 ? -9.693 -0.686 7.582 1.00 91.69 76 ALA A C 1
ATOM 578 O O . ALA A 1 76 ? -9.387 -1.873 7.496 1.00 91.69 76 ALA A O 1
ATOM 579 N N . HIS A 1 77 ? -10.859 -0.281 8.094 1.00 86.25 77 HIS A N 1
ATOM 580 C CA . HIS A 1 77 ? -11.854 -1.215 8.616 1.00 86.25 77 HIS A CA 1
ATOM 581 C C . HIS A 1 77 ? -12.492 -2.056 7.503 1.00 86.25 77 HIS A C 1
ATOM 583 O O . HIS A 1 77 ? -12.532 -3.277 7.603 1.00 86.25 77 HIS A O 1
ATOM 589 N N . ALA A 1 78 ? -12.891 -1.425 6.391 1.00 87.19 78 ALA A N 1
ATOM 590 C CA . ALA A 1 78 ? -13.474 -2.140 5.257 1.00 87.19 78 ALA A CA 1
ATOM 591 C C . ALA A 1 78 ? -12.535 -3.220 4.694 1.00 87.19 78 ALA A C 1
ATOM 593 O O . ALA A 1 78 ? -12.999 -4.266 4.241 1.00 87.19 78 ALA A O 1
ATOM 594 N N . ILE A 1 79 ? -11.221 -2.992 4.719 1.00 89.75 79 ILE A N 1
ATOM 595 C CA . ILE A 1 79 ? -10.234 -3.954 4.214 1.00 89.75 79 ILE A CA 1
ATOM 596 C C . ILE A 1 79 ? -10.063 -5.148 5.147 1.00 89.75 79 ILE A C 1
ATOM 598 O O . ILE A 1 79 ? -9.958 -6.270 4.650 1.00 89.75 79 ILE A O 1
ATOM 602 N N . ALA A 1 80 ? -10.077 -4.917 6.465 1.00 82.25 80 ALA A N 1
ATOM 603 C CA . ALA A 1 80 ? -9.978 -5.984 7.460 1.00 82.25 80 ALA A CA 1
ATOM 604 C C . ALA A 1 80 ? -11.082 -7.040 7.272 1.00 82.25 80 ALA A C 1
ATOM 606 O O . ALA A 1 80 ? -10.814 -8.236 7.359 1.00 82.25 80 ALA A O 1
ATOM 607 N N . ASP A 1 81 ? -12.294 -6.599 6.927 1.00 82.94 81 ASP A N 1
ATOM 608 C CA . ASP A 1 81 ? -13.463 -7.476 6.824 1.00 82.94 81 ASP A CA 1
ATOM 609 C C . ASP A 1 81 ? -13.602 -8.174 5.458 1.00 82.94 81 ASP A C 1
ATOM 611 O O . ASP A 1 81 ? -14.284 -9.194 5.339 1.00 82.94 81 ASP A O 1
ATOM 615 N N . SER A 1 82 ? -12.992 -7.631 4.397 1.00 86.19 82 SER A N 1
ATOM 616 C CA . SER A 1 82 ? -13.350 -7.988 3.013 1.00 86.19 82 SER A CA 1
ATOM 617 C C . SER A 1 82 ? -12.276 -8.716 2.205 1.00 86.19 82 SER A C 1
ATOM 619 O O . SER A 1 82 ? -12.548 -9.081 1.061 1.00 86.19 82 SER A O 1
ATOM 621 N N . ASN A 1 83 ? -11.089 -8.984 2.761 1.00 86.38 83 ASN A N 1
ATOM 622 C CA . ASN A 1 83 ? -9.929 -9.471 1.992 1.00 86.38 83 ASN A CA 1
ATOM 623 C C . ASN A 1 83 ? -9.666 -8.602 0.742 1.00 86.38 83 ASN A C 1
ATOM 625 O O . ASN A 1 83 ? -9.509 -9.097 -0.382 1.00 86.38 83 ASN A O 1
ATOM 629 N N . ALA A 1 84 ? -9.726 -7.284 0.938 1.00 92.62 84 ALA A N 1
ATOM 630 C CA . ALA A 1 84 ? -9.428 -6.300 -0.090 1.00 92.62 84 ALA A CA 1
ATOM 631 C C . ALA A 1 84 ? -7.940 -5.928 -0.082 1.00 92.62 84 ALA A C 1
ATOM 633 O O . ALA A 1 84 ? -7.245 -6.065 0.922 1.00 92.62 84 ALA A O 1
ATOM 634 N N . MET A 1 85 ? -7.458 -5.413 -1.208 1.00 92.69 85 MET A N 1
ATOM 635 C CA . MET A 1 85 ? -6.101 -4.893 -1.360 1.00 92.69 85 MET A CA 1
ATOM 636 C C . MET A 1 85 ? -6.141 -3.394 -1.658 1.00 92.69 85 MET A C 1
ATOM 638 O O . MET A 1 85 ? -6.979 -2.951 -2.443 1.00 92.69 85 MET A O 1
ATOM 642 N N . ILE A 1 86 ? -5.218 -2.624 -1.072 1.00 94.19 86 ILE A N 1
ATOM 643 C CA . ILE A 1 86 ? -4.944 -1.244 -1.499 1.00 94.19 86 ILE A CA 1
ATOM 644 C C . ILE A 1 86 ? -3.746 -1.246 -2.442 1.00 94.19 86 ILE A C 1
ATOM 646 O O . ILE A 1 86 ? -2.735 -1.889 -2.165 1.00 94.19 86 ILE A O 1
ATOM 650 N N . MET A 1 87 ? -3.844 -0.467 -3.514 1.00 94.19 87 MET A N 1
ATOM 651 C CA . MET A 1 87 ? -2.711 -0.078 -4.346 1.00 94.19 87 MET A CA 1
ATOM 652 C C . MET A 1 87 ? -2.619 1.450 -4.398 1.00 94.19 87 MET A C 1
ATOM 654 O O . MET A 1 87 ? -3.609 2.120 -4.696 1.00 94.19 87 MET A O 1
ATOM 658 N N . ASP A 1 88 ? -1.439 1.997 -4.113 1.00 94.62 88 ASP A N 1
ATOM 659 C CA . ASP A 1 88 ? -1.157 3.433 -4.152 1.00 94.62 88 ASP A CA 1
ATOM 660 C C . ASP A 1 88 ? 0.246 3.723 -4.728 1.00 94.62 88 ASP A C 1
ATOM 662 O O . ASP A 1 88 ? 0.900 2.842 -5.290 1.00 94.62 88 ASP A O 1
ATOM 666 N N . GLY A 1 89 ? 0.696 4.980 -4.640 1.00 92.75 89 GLY A N 1
ATOM 667 C CA . GLY A 1 89 ? 2.015 5.403 -5.129 1.00 92.75 89 GLY A CA 1
ATOM 668 C C . GLY A 1 89 ? 3.206 5.042 -4.226 1.00 92.75 89 GLY A C 1
ATOM 669 O O . GLY A 1 89 ? 4.345 5.249 -4.637 1.00 92.75 89 GLY A O 1
ATOM 670 N N . GLY A 1 90 ? 2.977 4.550 -3.006 1.00 93.06 90 GLY A N 1
ATOM 671 C CA . GLY A 1 90 ? 4.002 4.019 -2.100 1.00 93.06 90 GLY A CA 1
ATOM 672 C C . GLY A 1 90 ? 4.974 5.024 -1.468 1.00 93.06 90 GLY A C 1
ATOM 673 O O . GLY A 1 90 ? 5.924 4.604 -0.809 1.00 93.06 90 GLY A O 1
ATOM 674 N N . THR A 1 91 ? 4.797 6.337 -1.655 1.00 93.75 91 THR A N 1
ATOM 675 C CA . THR A 1 91 ? 5.712 7.349 -1.096 1.00 93.75 91 THR A CA 1
ATOM 676 C C . THR A 1 91 ? 5.282 7.827 0.291 1.00 93.75 91 THR A C 1
ATOM 678 O O . THR A 1 91 ? 4.102 7.841 0.632 1.00 93.75 91 THR A O 1
ATOM 681 N N . GLN A 1 92 ? 6.239 8.299 1.095 1.00 93.00 92 GLN A N 1
ATOM 682 C CA . GLN A 1 92 ? 5.952 8.983 2.360 1.00 93.00 92 GLN A CA 1
ATOM 683 C C . GLN A 1 92 ? 5.607 10.460 2.107 1.00 93.00 92 GLN A C 1
ATOM 685 O O . GLN A 1 92 ? 6.354 11.359 2.490 1.00 93.00 92 GLN A O 1
ATOM 690 N N . ALA A 1 93 ? 4.520 10.709 1.374 1.00 93.12 93 ALA A N 1
ATOM 691 C CA . ALA A 1 93 ? 4.036 12.058 1.105 1.00 93.12 93 ALA A CA 1
ATOM 692 C C . ALA A 1 93 ? 2.523 12.100 0.851 1.00 93.12 93 ALA A C 1
ATOM 694 O O . ALA A 1 93 ? 1.946 11.187 0.254 1.00 93.12 93 ALA A O 1
ATOM 695 N N . GLY A 1 94 ? 1.892 13.207 1.249 1.00 92.94 94 GLY A N 1
ATOM 696 C CA . GLY A 1 94 ? 0.509 13.538 0.905 1.00 92.94 94 GLY A CA 1
ATOM 697 C C . GLY A 1 94 ? -0.487 12.435 1.265 1.00 92.94 94 GLY A C 1
ATOM 698 O O . GLY A 1 94 ? -0.539 11.969 2.402 1.00 92.94 94 GLY A O 1
ATOM 699 N N . VAL A 1 95 ? -1.307 12.034 0.293 1.00 94.31 95 VAL A N 1
ATOM 700 C CA . VAL A 1 95 ? -2.368 11.037 0.499 1.00 94.31 95 VAL A CA 1
ATOM 701 C C . VAL A 1 95 ? -1.823 9.653 0.892 1.00 94.31 95 VAL A C 1
ATOM 703 O O . VAL A 1 95 ? -2.426 9.008 1.749 1.00 94.31 95 VAL A O 1
ATOM 706 N N . MET A 1 96 ? -0.687 9.216 0.337 1.00 94.75 96 MET A N 1
ATOM 707 C CA . MET A 1 96 ? -0.089 7.901 0.625 1.00 94.75 96 MET A CA 1
ATOM 708 C C . MET A 1 96 ? 0.403 7.813 2.073 1.00 94.75 96 MET A C 1
ATOM 710 O O . MET A 1 96 ? 0.120 6.841 2.771 1.00 94.75 96 MET A O 1
ATOM 714 N N . GLU A 1 97 ? 1.047 8.874 2.571 1.00 94.69 97 GLU A N 1
ATOM 715 C CA . GLU A 1 97 ? 1.446 8.957 3.981 1.00 94.69 97 GLU A CA 1
ATOM 716 C C . GLU A 1 97 ? 0.225 8.871 4.905 1.00 94.69 97 GLU A C 1
ATOM 718 O O . GLU A 1 97 ? 0.211 8.082 5.849 1.00 94.69 97 GLU A O 1
ATOM 723 N N . MET A 1 98 ? -0.835 9.629 4.610 1.00 94.88 98 MET A N 1
ATOM 724 C CA . MET A 1 98 ? -2.056 9.613 5.419 1.00 94.88 98 MET A CA 1
ATOM 725 C C . MET A 1 98 ? -2.754 8.246 5.418 1.00 94.88 98 MET A C 1
ATOM 727 O O . MET A 1 98 ? -3.273 7.831 6.456 1.00 94.88 98 MET A O 1
ATOM 731 N N . MET A 1 99 ? -2.767 7.541 4.284 1.00 95.06 99 MET A N 1
ATOM 732 C CA . MET A 1 99 ? -3.306 6.182 4.202 1.00 95.06 99 MET A CA 1
ATOM 733 C C . MET A 1 99 ? -2.467 5.206 5.032 1.00 95.06 99 MET A C 1
ATOM 735 O O . MET A 1 99 ? -3.022 4.468 5.847 1.00 95.06 99 MET A O 1
ATOM 739 N N . GLY A 1 100 ? -1.136 5.253 4.899 1.00 94.19 100 GLY A N 1
ATOM 740 C CA . GLY A 1 100 ? -0.215 4.425 5.682 1.00 94.19 100 GLY A CA 1
ATOM 741 C C . GLY A 1 100 ? -0.389 4.611 7.192 1.00 94.19 100 GLY A C 1
ATOM 742 O O . GLY A 1 100 ? -0.492 3.628 7.927 1.00 94.19 100 GLY A O 1
ATOM 743 N N . GLN A 1 101 ? -0.527 5.859 7.655 1.00 93.50 101 GLN A N 1
ATOM 744 C CA . GLN A 1 101 ? -0.819 6.151 9.065 1.00 93.50 101 GLN A CA 1
ATOM 745 C C . GLN A 1 101 ? -2.203 5.649 9.494 1.00 93.50 101 GLN A C 1
ATOM 747 O O . GLN A 1 101 ? -2.356 5.117 10.595 1.00 93.50 101 GLN A O 1
ATOM 752 N N . GLY A 1 102 ? -3.206 5.767 8.618 1.00 93.50 102 GLY A N 1
ATOM 753 C CA . GLY A 1 102 ? -4.545 5.228 8.855 1.00 93.50 102 GLY A CA 1
ATOM 754 C C . GLY A 1 102 ? -4.539 3.715 9.085 1.00 93.50 102 GLY A C 1
ATOM 755 O O . GLY A 1 102 ? -5.195 3.241 10.012 1.00 93.50 102 GLY A O 1
ATOM 756 N N . ILE A 1 103 ? -3.760 2.964 8.298 1.00 92.31 103 ILE A N 1
ATOM 757 C CA . ILE A 1 103 ? -3.573 1.516 8.481 1.00 92.31 103 ILE A CA 1
ATOM 758 C C . ILE A 1 103 ? -2.827 1.230 9.786 1.00 92.31 103 ILE A C 1
ATOM 760 O O . ILE A 1 103 ? -3.332 0.479 10.619 1.00 92.31 103 ILE A O 1
ATOM 764 N N . ALA A 1 104 ? -1.671 1.862 10.011 1.00 90.44 104 ALA A N 1
ATOM 765 C CA . ALA A 1 104 ? -0.850 1.609 11.195 1.00 90.44 104 ALA A CA 1
ATOM 766 C C . ALA A 1 104 ? -1.625 1.834 12.506 1.00 90.44 104 ALA A C 1
ATOM 768 O O . ALA A 1 104 ? -1.562 1.007 13.417 1.00 90.44 104 ALA A O 1
ATOM 769 N N . GLY A 1 105 ? -2.414 2.909 12.588 1.00 83.75 105 GLY A N 1
ATOM 770 C CA . GLY A 1 105 ? -3.237 3.206 13.762 1.00 83.75 105 GLY A CA 1
ATOM 771 C C . GLY A 1 105 ? -4.407 2.241 13.980 1.00 83.75 105 GLY A C 1
ATOM 772 O O . GLY A 1 105 ? -4.830 2.059 15.117 1.00 83.75 105 GLY A O 1
ATOM 773 N N . SER A 1 106 ? -4.917 1.603 12.922 1.00 81.00 106 SER A N 1
ATOM 774 C CA . SER A 1 106 ? -6.104 0.736 13.003 1.00 81.00 106 SER A CA 1
ATOM 775 C C . SER A 1 106 ? -5.790 -0.685 13.477 1.00 81.00 106 SER A C 1
ATOM 777 O O . SER A 1 106 ? -6.649 -1.324 14.075 1.00 81.00 106 SER A O 1
ATOM 779 N N . PHE A 1 107 ? -4.560 -1.162 13.262 1.00 70.50 107 PHE A N 1
ATOM 780 C CA . PHE A 1 107 ? -4.135 -2.527 13.615 1.00 70.50 107 PHE A CA 1
ATOM 781 C C . PHE A 1 107 ? -3.165 -2.594 14.807 1.00 70.50 107 PHE A C 1
ATOM 783 O O . PHE A 1 107 ? -2.760 -3.677 15.211 1.00 70.50 107 PHE A O 1
ATOM 790 N N . SER A 1 108 ? -2.815 -1.457 15.418 1.00 60.91 108 SER A N 1
ATOM 791 C CA . SER A 1 108 ? -1.935 -1.418 16.602 1.00 60.91 108 SER A CA 1
ATOM 792 C C . SER A 1 108 ? -2.651 -1.725 17.933 1.00 60.91 108 SER A C 1
ATOM 794 O O . SER A 1 108 ? -2.013 -1.699 18.981 1.00 60.91 108 SER A O 1
ATOM 796 N N . GLY A 1 109 ? -3.965 -1.990 17.918 1.00 49.12 109 GLY A N 1
ATOM 797 C CA . GLY A 1 109 ? -4.795 -2.209 19.116 1.00 49.12 109 GLY A CA 1
ATOM 798 C C . GLY A 1 109 ? -5.365 -3.622 19.284 1.00 49.12 109 GLY A C 1
ATOM 799 O O . GLY A 1 109 ? -6.199 -3.822 20.160 1.00 49.12 109 GLY A O 1
ATOM 800 N N . SER A 1 110 ? -4.970 -4.583 18.446 1.00 41.62 110 SER A N 1
ATOM 801 C CA . SER A 1 110 ? -5.509 -5.952 18.431 1.00 41.62 110 SER A CA 1
ATOM 802 C C . SER A 1 110 ? -4.486 -6.998 18.895 1.00 41.62 110 SER A C 1
ATOM 804 O O . SER A 1 110 ? -4.189 -7.929 18.147 1.00 41.62 110 SER A O 1
ATOM 806 N N . ASN A 1 111 ? -3.949 -6.826 20.108 1.00 35.38 111 ASN A N 1
ATOM 807 C CA . ASN A 1 111 ? -3.221 -7.857 20.858 1.00 35.38 111 ASN A CA 1
ATOM 808 C C . ASN A 1 111 ? -3.903 -8.081 22.206 1.00 35.38 111 ASN A C 1
ATOM 810 O O . ASN A 1 111 ? -4.107 -7.070 22.915 1.00 35.38 111 ASN A O 1
#

Radius of gyration: 17.0 Å; chains: 1; bounding box: 30×47×48 Å

Sequence (111 aa):
MEIQLADHNSMKKNILFSNGNRAQLLTPPYGTPVVAILKSLDIEQPKALIVLVGGASGLNESLKPRLNRLFSRGIAHAIADSNAMIMDGGTQAGVMEMMGQGIAGSFSGSN